Protein AF-A0A8T1E0B9-F1 (afdb_monomer)

Mean predicted aligned error: 16.52 Å

Structure (mmCIF, N/CA/C/O backbone):
data_AF-A0A8T1E0B9-F1
#
_entry.id   AF-A0A8T1E0B9-F1
#
loop_
_atom_site.group_PDB
_atom_site.id
_atom_site.type_symbol
_atom_site.label_atom_id
_atom_site.label_alt_id
_atom_site.label_comp_id
_atom_site.label_asym_id
_atom_site.label_entity_id
_atom_site.label_seq_id
_atom_site.pdbx_PDB_ins_code
_atom_site.Cartn_x
_atom_site.Cartn_y
_atom_site.Cartn_z
_atom_site.occupancy
_atom_site.B_iso_or_equiv
_atom_site.auth_seq_id
_atom_site.auth_comp_id
_atom_site.auth_asym_id
_atom_site.auth_atom_id
_atom_site.pdbx_PDB_model_num
ATOM 1 N N . MET A 1 1 ? 11.139 -10.033 -22.440 1.00 74.38 1 MET A N 1
ATOM 2 C CA . MET A 1 1 ? 10.339 -9.559 -21.303 1.00 74.38 1 MET A CA 1
ATOM 3 C C . MET A 1 1 ? 11.224 -8.595 -20.556 1.00 74.38 1 MET A C 1
ATOM 5 O O . MET A 1 1 ? 12.296 -9.002 -20.116 1.00 74.38 1 MET A O 1
ATOM 9 N N . GLU A 1 2 ? 10.850 -7.326 -20.570 1.00 92.75 2 GLU A N 1
ATOM 10 C CA . GLU A 1 2 ? 11.566 -6.244 -19.897 1.00 92.75 2 GLU A CA 1
ATOM 11 C C . GLU A 1 2 ? 11.224 -6.243 -18.396 1.00 92.75 2 GLU A C 1
ATOM 13 O O . GLU A 1 2 ? 10.275 -6.903 -17.969 1.00 92.75 2 GLU A O 1
ATOM 18 N N . ASP A 1 3 ? 12.012 -5.551 -17.568 1.00 95.31 3 ASP A N 1
ATOM 19 C CA . ASP A 1 3 ? 11.779 -5.512 -16.111 1.00 95.31 3 ASP A CA 1
ATOM 20 C C . ASP A 1 3 ? 10.403 -4.917 -15.765 1.00 95.31 3 ASP A C 1
ATOM 22 O O . ASP A 1 3 ? 9.710 -5.397 -14.863 1.00 95.31 3 ASP A O 1
ATOM 26 N N . GLU A 1 4 ? 9.976 -3.928 -16.552 1.00 94.31 4 GLU A N 1
ATOM 27 C CA . GLU A 1 4 ? 8.654 -3.314 -16.468 1.00 94.31 4 GLU A CA 1
ATOM 28 C C . GLU A 1 4 ? 7.537 -4.327 -16.770 1.00 94.31 4 GLU A C 1
ATOM 30 O O . GLU A 1 4 ? 6.567 -4.413 -16.014 1.00 94.31 4 GLU A O 1
ATOM 35 N N . ASP A 1 5 ? 7.694 -5.178 -17.793 1.00 95.75 5 ASP A N 1
ATOM 36 C CA . ASP A 1 5 ? 6.726 -6.243 -18.095 1.00 95.75 5 ASP A CA 1
ATOM 37 C C . ASP A 1 5 ? 6.567 -7.200 -16.906 1.00 95.75 5 ASP A C 1
ATOM 39 O O . ASP A 1 5 ? 5.457 -7.624 -16.574 1.00 95.75 5 ASP A O 1
ATOM 43 N N . VAL A 1 6 ? 7.679 -7.555 -16.248 1.00 96.50 6 VAL A N 1
ATOM 44 C CA . VAL A 1 6 ? 7.668 -8.429 -15.066 1.00 96.50 6 VAL A CA 1
ATOM 45 C C . VAL A 1 6 ? 6.910 -7.758 -13.922 1.00 96.50 6 VAL A C 1
ATOM 47 O O . VAL A 1 6 ? 6.064 -8.395 -13.290 1.00 96.50 6 VAL A O 1
ATOM 50 N N . ALA A 1 7 ? 7.162 -6.470 -13.679 1.00 96.62 7 ALA A N 1
ATOM 51 C CA . ALA A 1 7 ? 6.460 -5.688 -12.668 1.00 96.62 7 ALA A CA 1
ATOM 52 C C . ALA A 1 7 ? 4.948 -5.616 -12.944 1.00 96.62 7 ALA A C 1
ATOM 54 O O . ALA A 1 7 ? 4.140 -5.872 -12.049 1.00 96.62 7 ALA A O 1
ATOM 55 N N . ILE A 1 8 ? 4.555 -5.361 -14.193 1.00 95.19 8 ILE A N 1
ATOM 56 C CA . ILE A 1 8 ? 3.153 -5.338 -14.627 1.00 95.19 8 ILE A CA 1
ATOM 57 C C . ILE A 1 8 ? 2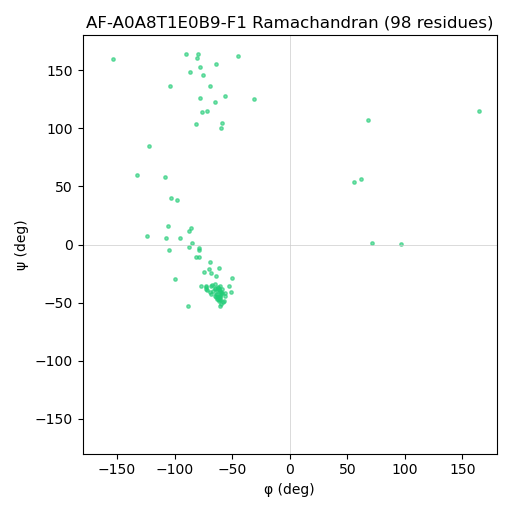.494 -6.708 -14.425 1.00 95.19 8 ILE A C 1
ATOM 59 O O . ILE A 1 8 ? 1.379 -6.788 -13.901 1.00 95.19 8 ILE A O 1
ATOM 63 N N . CYS A 1 9 ? 3.169 -7.797 -14.805 1.00 96.69 9 CYS A N 1
ATOM 64 C CA . CYS A 1 9 ? 2.667 -9.154 -14.595 1.00 96.69 9 CYS A CA 1
ATOM 65 C C . CYS A 1 9 ? 2.456 -9.465 -13.110 1.00 96.69 9 CYS A C 1
ATOM 67 O O . CYS A 1 9 ? 1.429 -10.048 -12.755 1.00 96.69 9 CYS A O 1
ATOM 69 N N . LEU A 1 10 ? 3.376 -9.037 -12.238 1.00 96.12 10 LEU A N 1
ATOM 70 C CA . LEU A 1 10 ? 3.211 -9.173 -10.793 1.00 96.12 10 LEU A CA 1
ATOM 71 C C . LEU A 1 10 ? 1.968 -8.420 -10.319 1.00 96.12 10 LEU A C 1
ATOM 73 O O . LEU A 1 10 ? 1.102 -9.041 -9.707 1.00 96.12 10 LEU A O 1
ATOM 77 N N . LEU A 1 11 ? 1.832 -7.132 -10.651 1.00 96.56 11 LEU A N 1
ATOM 78 C CA . LEU A 1 11 ? 0.706 -6.303 -10.207 1.00 96.56 11 LEU A CA 1
ATOM 79 C C . LEU A 1 11 ? -0.649 -6.851 -10.676 1.00 96.56 11 LEU A C 1
ATOM 81 O O . LEU A 1 11 ? -1.588 -6.915 -9.883 1.00 96.56 11 LEU A O 1
ATOM 85 N N . ARG A 1 12 ? -0.742 -7.334 -11.922 1.00 96.31 12 ARG A N 1
ATOM 86 C CA . ARG A 1 12 ? -1.974 -7.937 -12.463 1.00 96.31 12 ARG A CA 1
ATOM 87 C C . ARG A 1 12 ? -2.328 -9.295 -11.862 1.00 96.31 12 ARG A C 1
ATOM 89 O O . ARG A 1 12 ? -3.485 -9.698 -11.940 1.00 96.31 12 ARG A O 1
ATOM 96 N N . SER A 1 13 ? -1.363 -10.001 -11.276 1.00 96.88 13 SER A N 1
ATOM 97 C CA . SER A 1 13 ? -1.601 -11.294 -10.621 1.00 96.88 13 SER A CA 1
ATOM 98 C C . SER A 1 13 ? -2.161 -11.167 -9.197 1.00 96.88 13 SER A C 1
ATOM 100 O O . SER A 1 13 ? -2.574 -12.167 -8.605 1.00 96.88 13 SER A O 1
ATOM 102 N N . LEU A 1 14 ? -2.173 -9.955 -8.626 1.00 96.12 14 LEU A N 1
ATOM 103 C CA . LEU A 1 14 ? -2.528 -9.749 -7.226 1.00 96.12 14 LEU A CA 1
ATOM 104 C C . LEU A 1 14 ? -4.041 -9.863 -6.965 1.00 96.12 14 LEU A C 1
ATOM 106 O O . LEU A 1 14 ? -4.860 -9.434 -7.779 1.00 96.12 14 LEU A O 1
ATOM 110 N N . PRO A 1 15 ? -4.446 -10.374 -5.785 1.00 95.88 15 PRO A N 1
ATOM 111 C CA . PRO A 1 15 ? -5.844 -10.365 -5.364 1.00 95.88 15 PRO A CA 1
ATOM 112 C C . PRO A 1 15 ? -6.389 -8.941 -5.181 1.00 95.88 15 PRO A C 1
ATOM 114 O O . PRO A 1 15 ? -5.652 -8.044 -4.773 1.00 95.88 15 PRO A O 1
ATOM 117 N N . LYS A 1 16 ? -7.716 -8.768 -5.304 1.00 93.31 16 LYS A N 1
ATOM 118 C CA . LYS A 1 16 ? -8.412 -7.475 -5.099 1.00 93.31 16 LYS A CA 1
ATOM 119 C C . LYS A 1 16 ? -8.069 -6.761 -3.794 1.00 93.31 16 LYS A C 1
ATOM 121 O O . LYS A 1 16 ? -8.108 -5.542 -3.704 1.00 93.31 16 LYS A O 1
ATOM 126 N N . SER A 1 17 ? -7.715 -7.516 -2.757 1.00 93.31 17 SER A N 1
ATOM 127 C CA . SER A 1 17 ? -7.344 -6.932 -1.473 1.00 93.31 17 SER A CA 1
ATOM 128 C C . SER A 1 17 ? -6.106 -6.030 -1.566 1.00 93.31 17 SER A C 1
ATOM 130 O O . SER A 1 17 ? -5.944 -5.190 -0.687 1.00 93.31 17 SER A O 1
ATOM 132 N N . TYR A 1 18 ? -5.268 -6.164 -2.597 1.00 96.00 18 TYR A N 1
ATOM 133 C CA . TYR A 1 18 ? -4.092 -5.331 -2.868 1.00 96.00 18 TYR A CA 1
ATOM 134 C C . TYR A 1 18 ? -4.372 -4.173 -3.850 1.00 96.00 18 TYR A C 1
ATOM 136 O O . TYR A 1 18 ? -3.437 -3.453 -4.191 1.00 96.00 18 TYR A O 1
ATOM 144 N N . GLU A 1 19 ? -5.626 -3.940 -4.272 1.00 95.81 19 GLU A N 1
ATOM 145 C CA . GLU A 1 19 ? -5.990 -2.903 -5.262 1.00 95.81 19 GLU A CA 1
ATOM 146 C C . GLU A 1 19 ? -5.420 -1.519 -4.932 1.00 95.81 19 GLU A C 1
ATOM 148 O O . GLU A 1 19 ? -4.909 -0.842 -5.816 1.00 95.81 19 GLU A O 1
ATOM 153 N N . ASN A 1 20 ? -5.434 -1.103 -3.661 1.00 95.12 20 ASN A N 1
ATOM 154 C CA . ASN A 1 20 ? -4.887 0.200 -3.274 1.00 95.12 20 ASN A CA 1
ATOM 155 C C . ASN A 1 20 ? -3.377 0.319 -3.551 1.00 95.12 20 ASN A C 1
ATOM 157 O O . ASN A 1 20 ? -2.910 1.374 -3.968 1.00 95.12 20 ASN A O 1
ATOM 161 N N . VAL A 1 21 ? -2.618 -0.764 -3.358 1.00 95.31 21 VAL A N 1
ATOM 162 C CA . VAL A 1 21 ? -1.179 -0.789 -3.656 1.00 95.31 21 VAL A CA 1
ATOM 163 C C . VAL A 1 21 ? -0.943 -0.698 -5.158 1.00 95.31 21 VAL A C 1
ATOM 165 O O . VAL A 1 21 ? -0.077 0.061 -5.582 1.00 95.31 21 VAL A O 1
ATOM 168 N N . VAL A 1 22 ? -1.738 -1.424 -5.949 1.00 96.62 22 VAL A N 1
ATOM 169 C CA . VAL A 1 22 ? -1.678 -1.371 -7.417 1.00 96.62 22 VAL A CA 1
ATOM 170 C C . VAL A 1 22 ? -1.967 0.048 -7.909 1.00 96.62 22 VAL A C 1
ATOM 172 O O . VAL A 1 22 ? -1.127 0.619 -8.593 1.00 96.62 22 VAL A O 1
ATOM 175 N N . LEU A 1 23 ? -3.070 0.663 -7.464 1.00 95.62 23 LEU A N 1
ATOM 176 C CA . LEU A 1 23 ? -3.435 2.037 -7.832 1.00 95.62 23 LEU A CA 1
ATOM 177 C C . LEU A 1 23 ? -2.333 3.049 -7.486 1.00 95.62 23 LEU A C 1
ATOM 179 O O . LEU A 1 23 ? -2.006 3.908 -8.298 1.00 95.62 23 LEU A O 1
ATOM 183 N N . ASN A 1 24 ? -1.732 2.954 -6.297 1.00 94.69 24 ASN A N 1
ATOM 184 C CA . ASN A 1 24 ? -0.661 3.872 -5.895 1.00 94.69 24 ASN A CA 1
ATOM 185 C C . ASN A 1 24 ? 0.597 3.727 -6.764 1.00 94.69 24 ASN A C 1
ATOM 187 O O . ASN A 1 24 ? 1.251 4.726 -7.055 1.00 94.69 24 ASN A O 1
ATOM 191 N N . LEU A 1 25 ? 0.942 2.500 -7.161 1.00 94.38 25 LEU A N 1
ATOM 192 C CA . LEU A 1 25 ? 2.087 2.242 -8.032 1.00 94.38 25 LEU A CA 1
ATOM 193 C C . LEU A 1 25 ? 1.812 2.687 -9.474 1.00 94.38 25 LEU A C 1
ATOM 195 O O . LEU A 1 25 ? 2.701 3.257 -10.093 1.00 94.38 25 LEU A O 1
ATOM 199 N N . GLU A 1 26 ? 0.590 2.503 -9.979 1.00 91.19 26 GLU A N 1
ATOM 200 C CA . GLU A 1 26 ? 0.174 2.958 -11.315 1.00 91.19 26 GLU A CA 1
ATOM 201 C C . GLU A 1 26 ? 0.113 4.487 -11.435 1.00 91.19 26 GLU A C 1
ATOM 203 O O . GLU A 1 26 ? 0.425 5.040 -12.485 1.00 91.19 26 GLU A O 1
ATOM 208 N N . MET A 1 27 ? -0.278 5.187 -10.365 1.00 92.31 27 MET A N 1
ATOM 209 C CA . MET A 1 27 ? -0.302 6.656 -10.338 1.00 92.31 27 MET A CA 1
ATOM 210 C C . MET A 1 27 ? 1.082 7.286 -10.126 1.00 92.31 27 MET A C 1
ATOM 212 O O . MET A 1 27 ? 1.224 8.505 -10.238 1.00 92.31 27 MET A O 1
ATOM 216 N N . SER A 1 28 ? 2.096 6.490 -9.781 1.00 91.69 28 SER A N 1
ATOM 217 C CA . SER A 1 28 ? 3.462 6.980 -9.614 1.00 91.69 28 SER A CA 1
ATOM 218 C C . SER A 1 28 ? 4.053 7.378 -10.965 1.00 91.69 28 SER A C 1
ATOM 220 O O . SER A 1 28 ? 3.951 6.642 -11.939 1.00 91.69 28 SER A O 1
ATOM 222 N N . SER A 1 29 ? 4.737 8.522 -11.024 1.00 89.88 29 SER A N 1
ATOM 223 C CA . SER A 1 29 ? 5.485 8.940 -12.218 1.00 89.88 29 SER A CA 1
A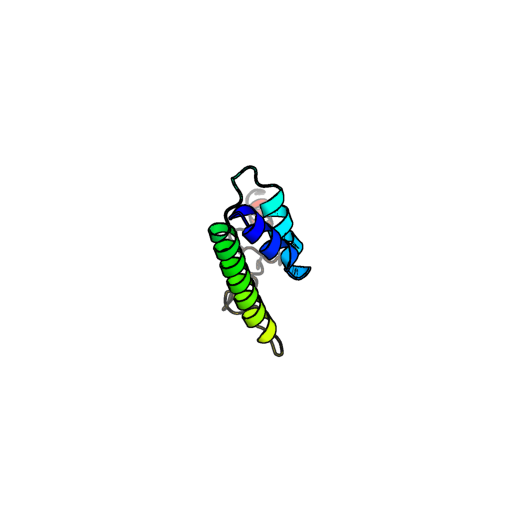TOM 224 C C . SER A 1 29 ? 6.899 8.348 -12.286 1.00 89.88 29 SER A C 1
ATOM 226 O O . SER A 1 29 ? 7.673 8.722 -13.166 1.00 89.88 29 SER A O 1
ATOM 228 N N . ALA A 1 30 ? 7.289 7.524 -11.309 1.00 92.81 30 ALA A N 1
ATOM 229 C CA . ALA A 1 30 ? 8.600 6.885 -11.274 1.00 92.81 30 ALA A CA 1
ATOM 230 C C . ALA A 1 30 ? 8.657 5.683 -12.227 1.00 92.81 30 ALA A C 1
ATOM 232 O O . ALA A 1 30 ? 7.647 5.028 -12.466 1.00 92.81 30 ALA A O 1
ATOM 233 N N . GLU A 1 31 ? 9.856 5.369 -12.725 1.00 93.31 31 GLU A N 1
ATOM 234 C CA . GLU A 1 31 ? 10.101 4.158 -13.514 1.00 93.31 31 GLU A CA 1
ATOM 235 C C . GLU A 1 31 ? 9.684 2.911 -12.719 1.00 93.31 31 GLU A C 1
ATOM 237 O O . GLU A 1 31 ? 10.104 2.717 -11.572 1.00 93.31 31 GLU A O 1
ATOM 242 N N . LEU A 1 32 ? 8.852 2.066 -13.327 1.00 94.81 32 LEU A N 1
ATOM 243 C CA . LEU A 1 32 ? 8.319 0.882 -12.672 1.00 94.81 32 LEU A CA 1
ATOM 244 C C . LEU A 1 32 ? 9.341 -0.257 -12.722 1.00 94.81 32 LEU A C 1
ATOM 246 O O . LEU A 1 32 ? 9.501 -0.927 -13.738 1.00 94.81 32 LEU A O 1
ATOM 250 N N . ARG A 1 33 ? 10.007 -0.500 -11.590 1.00 96.88 33 ARG A N 1
ATOM 251 C CA . ARG A 1 33 ? 10.993 -1.577 -11.440 1.00 96.88 33 ARG A CA 1
ATOM 252 C C . ARG A 1 33 ? 10.440 -2.751 -10.650 1.00 96.88 33 ARG A C 1
ATOM 254 O O . ARG A 1 33 ? 9.849 -2.575 -9.580 1.00 96.88 33 ARG A O 1
ATOM 261 N N . SER A 1 34 ? 10.710 -3.968 -11.116 1.00 96.94 34 SER A N 1
ATOM 262 C CA . SER A 1 34 ? 10.228 -5.203 -10.483 1.00 96.94 34 SER A CA 1
ATOM 263 C C . SER A 1 34 ? 10.701 -5.329 -9.031 1.00 96.94 34 SER A C 1
ATOM 265 O O . SER A 1 34 ? 9.933 -5.714 -8.147 1.00 96.94 34 SER A O 1
ATOM 267 N N . GLN A 1 35 ? 11.943 -4.922 -8.751 1.00 96.94 35 GLN A N 1
ATOM 268 C CA . GLN A 1 35 ? 12.517 -4.949 -7.405 1.00 96.94 35 GLN A CA 1
ATOM 269 C C . GLN A 1 35 ? 11.747 -4.070 -6.416 1.00 96.94 35 GLN A C 1
ATOM 271 O O . GLN A 1 35 ? 11.576 -4.454 -5.258 1.00 96.94 35 GLN A O 1
ATOM 276 N N . ASP A 1 36 ? 11.278 -2.903 -6.850 1.00 96.25 36 ASP A N 1
ATOM 277 C CA . ASP A 1 36 ? 10.568 -1.974 -5.974 1.00 96.25 36 ASP A CA 1
ATOM 278 C C . ASP A 1 36 ? 9.129 -2.432 -5.737 1.00 96.25 36 ASP A C 1
ATOM 280 O O . ASP A 1 36 ? 8.655 -2.385 -4.600 1.00 96.25 36 ASP A O 1
ATOM 284 N N . VAL A 1 37 ? 8.487 -3.025 -6.750 1.00 96.62 37 VAL A N 1
ATOM 285 C CA . VAL A 1 37 ? 7.204 -3.723 -6.582 1.00 96.62 37 VAL A CA 1
ATOM 286 C C . VAL A 1 37 ? 7.326 -4.843 -5.546 1.00 96.62 37 VAL 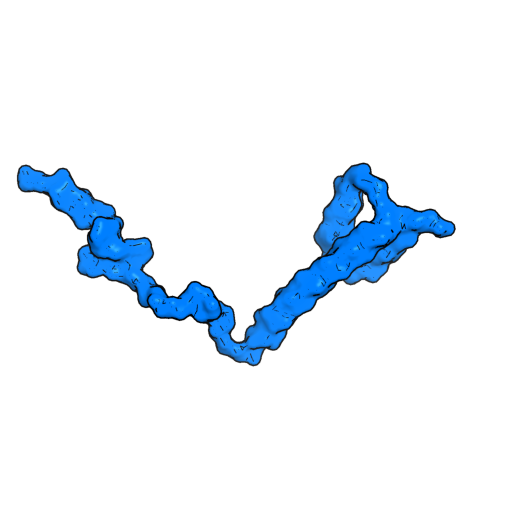A C 1
ATOM 288 O O . VAL A 1 37 ? 6.539 -4.893 -4.602 1.00 96.62 37 VAL A O 1
ATOM 291 N N . VAL A 1 38 ? 8.342 -5.707 -5.645 1.00 97.75 38 VAL A N 1
ATOM 292 C CA . VAL A 1 38 ? 8.554 -6.808 -4.685 1.00 97.75 38 VAL A CA 1
ATOM 293 C C . VAL A 1 38 ? 8.741 -6.290 -3.256 1.00 97.75 38 VAL A C 1
ATOM 295 O O . VAL A 1 38 ? 8.150 -6.841 -2.321 1.00 97.75 38 VAL A O 1
ATOM 298 N N . LYS A 1 39 ? 9.518 -5.216 -3.063 1.00 97.25 39 LYS A N 1
ATOM 299 C CA . LYS A 1 39 ? 9.696 -4.590 -1.741 1.00 97.25 39 LYS A CA 1
ATOM 300 C C . LYS A 1 39 ? 8.372 -4.072 -1.184 1.00 97.25 39 LYS A C 1
ATOM 302 O O . LYS A 1 39 ? 8.040 -4.366 -0.036 1.00 97.25 39 LYS A O 1
ATOM 307 N N . VAL A 1 40 ? 7.605 -3.334 -1.989 1.00 96.50 40 VAL A N 1
ATOM 308 C CA . VAL A 1 40 ? 6.304 -2.785 -1.579 1.00 96.50 40 VAL A CA 1
ATOM 309 C C . VAL A 1 40 ? 5.336 -3.908 -1.207 1.00 96.50 40 VAL A C 1
ATOM 311 O O . VAL A 1 40 ? 4.708 -3.846 -0.151 1.00 96.50 40 VAL A O 1
ATOM 314 N N . LEU A 1 41 ? 5.268 -4.973 -2.009 1.00 96.06 41 LEU A N 1
ATOM 315 C CA . LEU A 1 41 ? 4.406 -6.123 -1.733 1.00 96.06 41 LEU A CA 1
ATOM 316 C C . LEU A 1 41 ? 4.820 -6.880 -0.471 1.00 96.06 41 LEU A C 1
ATOM 318 O O . LEU A 1 41 ? 3.954 -7.294 0.300 1.00 96.06 41 LEU A O 1
ATOM 322 N N . THR A 1 42 ? 6.123 -7.021 -0.226 1.00 95.88 42 THR A N 1
ATOM 323 C CA . THR A 1 42 ? 6.649 -7.641 0.999 1.00 95.88 42 THR A CA 1
ATOM 324 C C . THR A 1 42 ? 6.260 -6.823 2.230 1.00 95.88 42 THR A C 1
ATOM 326 O O . THR A 1 42 ? 5.728 -7.374 3.194 1.00 95.88 42 THR A O 1
ATOM 329 N N . ASN A 1 43 ? 6.444 -5.502 2.177 1.00 94.06 43 ASN A N 1
ATOM 330 C CA . ASN A 1 43 ? 6.076 -4.597 3.266 1.00 94.06 43 ASN A CA 1
ATOM 331 C C . ASN A 1 43 ? 4.570 -4.623 3.541 1.00 94.06 43 ASN A C 1
ATOM 333 O O . ASN A 1 43 ? 4.148 -4.734 4.692 1.00 94.06 43 ASN A O 1
ATOM 337 N N . GLU A 1 44 ? 3.757 -4.576 2.487 1.00 94.38 44 GLU A N 1
ATOM 338 C CA . GLU A 1 44 ? 2.305 -4.650 2.610 1.00 94.38 44 GLU A CA 1
ATOM 339 C C . GLU A 1 44 ? 1.861 -5.997 3.193 1.00 94.38 44 GLU A C 1
ATOM 341 O O . GLU A 1 44 ? 0.955 -6.063 4.025 1.00 94.38 44 GLU A O 1
ATOM 346 N N . HIS A 1 45 ? 2.514 -7.090 2.801 1.00 92.12 45 HIS A N 1
ATOM 347 C CA . HIS A 1 45 ? 2.227 -8.404 3.351 1.00 92.12 45 HIS A CA 1
ATOM 348 C C . HIS A 1 45 ? 2.562 -8.492 4.845 1.00 92.12 45 HIS A C 1
ATOM 350 O O . HIS A 1 45 ? 1.736 -8.982 5.614 1.00 92.12 45 HIS A O 1
ATOM 356 N N . ILE A 1 46 ? 3.720 -7.975 5.272 1.00 91.56 46 ILE A N 1
ATOM 357 C CA . ILE A 1 46 ? 4.113 -7.909 6.690 1.00 91.56 46 ILE A CA 1
ATOM 358 C C . ILE A 1 46 ? 3.105 -7.076 7.484 1.00 91.56 46 ILE A C 1
ATOM 360 O O . ILE A 1 46 ? 2.629 -7.524 8.527 1.00 91.56 46 ILE A O 1
ATOM 364 N N . LYS A 1 47 ? 2.719 -5.902 6.970 1.00 89.62 47 LYS A N 1
ATOM 365 C CA . LYS A 1 47 ? 1.712 -5.037 7.598 1.00 89.62 47 LYS A CA 1
ATOM 366 C C . LYS A 1 47 ? 0.385 -5.776 7.783 1.00 89.62 47 LYS A C 1
ATOM 368 O O . LYS A 1 47 ? -0.151 -5.822 8.888 1.00 89.62 47 LYS A O 1
ATOM 373 N N . ARG A 1 48 ? -0.095 -6.447 6.733 1.00 86.06 48 ARG A N 1
ATOM 374 C CA . ARG A 1 48 ? -1.323 -7.254 6.781 1.00 86.06 48 ARG A CA 1
ATOM 375 C C . ARG A 1 48 ? -1.212 -8.452 7.705 1.00 86.06 48 ARG A C 1
ATOM 377 O O . ARG A 1 48 ? -2.214 -8.843 8.288 1.00 86.06 48 ARG A O 1
ATOM 384 N N . GLN A 1 49 ? -0.042 -9.075 7.823 1.00 79.06 49 GLN A N 1
ATOM 385 C CA . GLN A 1 49 ? 0.166 -10.151 8.786 1.00 79.06 49 GLN A CA 1
ATOM 386 C C . GLN A 1 49 ? 0.154 -9.630 10.221 1.00 79.06 49 GLN A C 1
ATOM 388 O O . GLN A 1 49 ? -0.476 -10.263 11.057 1.00 79.06 49 GLN A O 1
ATOM 393 N N . GLY A 1 50 ? 0.769 -8.477 10.498 1.00 71.38 50 GLY A N 1
ATOM 394 C CA . GLY A 1 50 ? 0.704 -7.819 11.807 1.00 71.38 50 GLY A CA 1
ATOM 395 C C . GLY A 1 50 ? -0.721 -7.411 12.193 1.00 71.38 50 GLY A C 1
ATOM 396 O O . GLY A 1 50 ? -1.136 -7.583 13.335 1.00 71.38 50 GLY A O 1
ATOM 397 N N . GLU A 1 51 ? -1.518 -6.954 11.226 1.00 62.53 51 GLU A N 1
ATOM 398 C CA . GLU A 1 51 ? -2.945 -6.677 11.425 1.00 62.53 51 GLU A CA 1
ATOM 399 C C . GLU A 1 51 ? -3.762 -7.969 11.579 1.00 62.53 51 GLU A C 1
ATOM 401 O O . GLU A 1 51 ? -4.657 -8.037 12.421 1.00 62.53 51 GLU A O 1
ATOM 406 N N . LYS A 1 52 ? -3.448 -9.026 10.816 1.00 59.19 52 LYS A N 1
ATOM 407 C CA . LYS A 1 52 ? -4.098 -10.344 10.920 1.00 59.19 52 LYS A CA 1
ATOM 408 C C . LYS A 1 52 ? -3.766 -11.062 12.221 1.00 59.19 52 LYS A C 1
ATOM 410 O O . LYS A 1 52 ? -4.644 -11.726 12.748 1.00 59.19 52 LYS A O 1
ATOM 415 N N . THR A 1 53 ? -2.562 -10.940 12.773 1.00 52.38 53 THR A N 1
ATO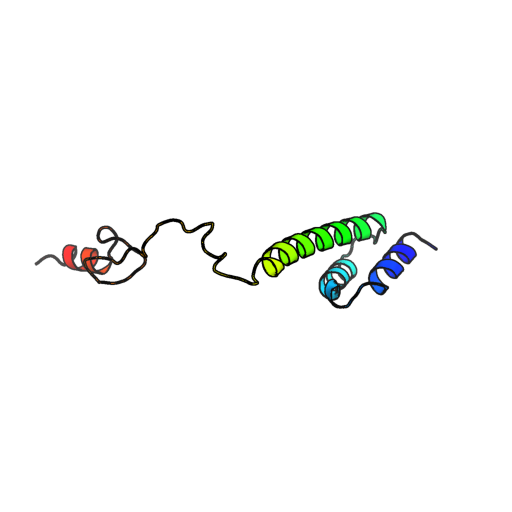M 416 C CA . THR A 1 53 ? -2.237 -11.493 14.096 1.00 52.38 53 THR A CA 1
ATOM 417 C C . THR A 1 53 ? -2.890 -10.677 15.205 1.00 52.38 53 THR A C 1
ATOM 419 O O . THR A 1 53 ? -3.405 -11.280 16.144 1.00 52.38 53 THR A O 1
ATOM 422 N N . ALA A 1 54 ? -2.989 -9.351 15.054 1.00 50.50 54 ALA A N 1
ATOM 423 C CA . ALA A 1 54 ? -3.751 -8.483 15.953 1.00 50.50 54 ALA A CA 1
ATOM 424 C C . ALA A 1 54 ? -5.277 -8.685 15.873 1.00 50.50 54 ALA A C 1
ATOM 426 O O . ALA A 1 54 ? -5.971 -8.400 16.839 1.00 50.50 54 ALA A O 1
ATOM 427 N N . THR A 1 55 ? -5.822 -9.187 14.759 1.00 48.53 55 THR A N 1
ATOM 428 C CA . THR A 1 55 ? -7.269 -9.456 14.601 1.00 48.53 55 THR A CA 1
ATOM 429 C C . THR A 1 55 ? -7.643 -10.929 14.807 1.00 48.53 55 THR A C 1
ATOM 431 O O . THR A 1 55 ? -8.724 -11.210 15.317 1.00 48.53 55 THR A O 1
ATOM 434 N N . ALA A 1 56 ? -6.760 -11.888 14.508 1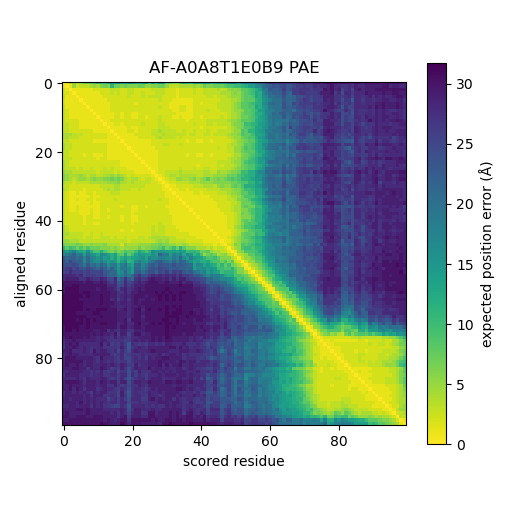.00 48.56 56 ALA A N 1
ATOM 435 C CA . ALA A 1 56 ? -6.979 -13.317 14.768 1.00 48.56 56 ALA A CA 1
ATOM 436 C C . AL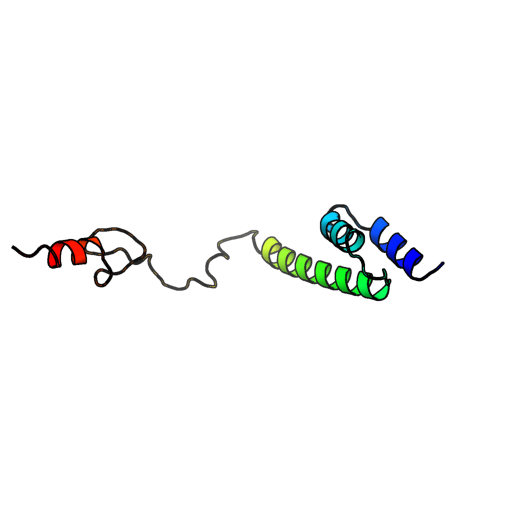A A 1 56 ? -6.839 -13.691 16.254 1.00 48.56 56 ALA A C 1
ATOM 438 O O . ALA A 1 56 ? -7.453 -14.662 16.690 1.00 48.56 56 ALA A O 1
ATOM 439 N N . THR A 1 57 ? -6.105 -12.905 17.052 1.00 46.56 57 THR A N 1
ATOM 440 C CA . THR A 1 57 ? -6.125 -13.009 18.525 1.00 46.56 57 THR A CA 1
ATOM 441 C C . THR A 1 57 ? -7.351 -12.341 19.160 1.00 46.56 57 THR A C 1
ATOM 443 O O . THR A 1 57 ? -7.573 -12.491 20.355 1.00 46.56 57 THR A O 1
ATOM 446 N N . VAL A 1 58 ? -8.222 -11.689 18.378 1.00 50.62 58 VAL A N 1
ATOM 447 C CA . VAL A 1 58 ? -9.471 -11.055 18.854 1.00 50.62 58 VAL A CA 1
ATOM 448 C C . VAL A 1 58 ? -10.678 -11.978 18.614 1.00 50.62 58 VAL A C 1
ATOM 450 O O . VAL A 1 58 ? -11.790 -11.557 18.313 1.00 50.62 58 VAL A O 1
ATOM 453 N N . LYS A 1 59 ? -10.478 -13.287 18.802 1.00 50.25 59 LYS A N 1
ATOM 454 C CA . LYS A 1 59 ? -11.545 -14.226 19.180 1.00 50.25 59 LYS A CA 1
ATOM 455 C C . LYS A 1 59 ? -11.352 -14.664 20.628 1.00 50.25 59 LYS A C 1
ATOM 457 O O . LYS A 1 59 ? -11.192 -15.844 20.878 1.00 50.25 59 LYS A O 1
ATOM 462 N N . THR A 1 60 ? -11.335 -13.684 21.527 1.00 47.94 60 THR A N 1
ATOM 463 C CA . THR A 1 60 ? -11.828 -13.700 22.916 1.00 47.94 60 THR A CA 1
ATOM 464 C C . THR A 1 60 ? -11.220 -12.491 23.618 1.00 47.94 60 THR A C 1
ATOM 466 O O . THR A 1 60 ? -10.013 -12.417 23.795 1.00 47.94 60 THR A O 1
ATOM 469 N N . GLU A 1 61 ? -12.094 -11.561 24.001 1.00 49.28 61 GLU A N 1
ATOM 470 C CA . GLU A 1 61 ? -11.932 -10.677 25.160 1.00 49.28 61 GLU A CA 1
ATOM 471 C C . GLU A 1 61 ? -10.817 -9.605 25.105 1.00 49.28 61 GLU A C 1
ATOM 473 O O . GLU A 1 61 ? -9.640 -9.840 25.336 1.00 49.28 61 GLU A O 1
ATOM 478 N N . ASN A 1 62 ? -11.253 -8.349 24.937 1.00 50.50 62 ASN A N 1
ATOM 479 C CA . ASN A 1 62 ? -10.645 -7.171 25.574 1.00 50.50 62 ASN A CA 1
ATOM 480 C C . ASN A 1 62 ? -9.136 -6.906 25.350 1.00 50.50 62 ASN A C 1
ATOM 482 O O . ASN A 1 62 ? -8.407 -6.608 26.292 1.00 50.50 62 ASN A O 1
ATOM 486 N N . ALA A 1 63 ? -8.673 -6.838 24.101 1.00 46.12 63 ALA A N 1
ATOM 487 C CA . ALA A 1 63 ? -7.321 -6.346 23.785 1.00 46.12 63 ALA A CA 1
ATOM 488 C C . ALA A 1 63 ? -7.214 -4.810 23.592 1.00 46.12 63 ALA A C 1
ATOM 490 O O . ALA A 1 63 ? -6.177 -4.307 23.174 1.00 46.12 63 ALA A O 1
ATOM 491 N N . ALA A 1 64 ? -8.245 -4.030 23.946 1.00 49.78 64 ALA A N 1
ATOM 492 C CA . ALA A 1 64 ? -8.180 -2.558 23.990 1.00 49.78 64 ALA A CA 1
ATOM 493 C C . ALA A 1 64 ? -7.626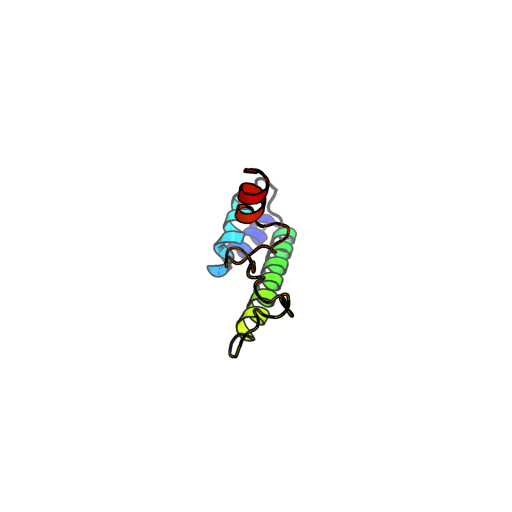 -2.003 25.327 1.00 49.78 64 ALA A C 1
ATOM 495 O O . ALA A 1 64 ? -7.768 -0.815 25.614 1.00 49.78 64 ALA A O 1
ATOM 496 N N . LYS A 1 65 ? -7.012 -2.850 26.169 1.00 49.81 65 LYS A N 1
ATOM 497 C CA . LYS A 1 65 ? -6.508 -2.481 27.508 1.00 49.81 65 LYS A CA 1
ATOM 498 C C . LYS A 1 65 ? -4.979 -2.392 27.638 1.00 49.81 65 LYS A C 1
ATOM 500 O O . LYS A 1 65 ? -4.500 -2.138 28.732 1.00 49.81 65 LYS A O 1
ATOM 505 N N . ALA A 1 66 ? -4.198 -2.529 26.565 1.00 50.38 66 ALA A N 1
ATOM 506 C CA . ALA A 1 66 ? -2.729 -2.552 26.684 1.00 50.38 66 ALA A CA 1
ATOM 507 C C . ALA A 1 66 ? -2.026 -1.171 26.647 1.00 50.38 66 ALA A C 1
ATOM 509 O O . ALA A 1 66 ? -0.818 -1.109 26.837 1.00 50.38 66 ALA A O 1
ATOM 510 N N . PHE A 1 67 ? -2.760 -0.061 26.470 1.00 52.59 67 PHE A N 1
ATOM 511 C CA . PHE A 1 67 ? -2.239 1.311 26.670 1.00 52.59 67 PHE A CA 1
ATOM 512 C C . PHE A 1 67 ? -3.051 2.145 27.682 1.00 52.59 67 PHE A C 1
ATOM 514 O O . PHE A 1 67 ? -2.793 3.332 27.854 1.00 52.59 67 PHE A O 1
ATOM 521 N N . ASN A 1 68 ? -4.019 1.537 28.375 1.00 53.06 68 ASN A N 1
ATOM 522 C CA . ASN A 1 68 ? -4.836 2.188 29.406 1.00 53.06 68 ASN A CA 1
ATOM 523 C C . ASN A 1 68 ? -4.920 1.301 30.657 1.00 53.06 68 ASN A C 1
ATOM 525 O O . ASN A 1 68 ? -6.000 0.885 31.071 1.00 53.06 68 ASN A O 1
ATOM 529 N N . THR A 1 69 ? -3.775 0.995 31.261 1.00 45.97 69 THR A N 1
ATOM 530 C CA . THR A 1 69 ? -3.747 0.601 32.674 1.00 45.97 69 THR A CA 1
ATOM 531 C C . THR A 1 69 ? -4.023 1.861 33.502 1.00 45.97 69 THR A C 1
ATOM 533 O O . THR A 1 69 ? -3.261 2.824 33.459 1.00 45.97 69 THR A O 1
ATOM 536 N N . ASP A 1 70 ? -5.160 1.853 34.199 1.00 51.34 70 ASP A N 1
ATOM 537 C CA . ASP A 1 70 ? -5.474 2.692 35.363 1.00 51.34 70 ASP A CA 1
ATOM 538 C C . ASP A 1 70 ? -5.512 4.213 35.183 1.00 51.34 70 ASP A C 1
ATOM 540 O O . ASP A 1 70 ? -4.927 4.989 35.943 1.00 51.34 70 ASP A O 1
ATOM 544 N N . ARG A 1 71 ? -6.340 4.681 34.250 1.00 56.34 71 ARG A N 1
ATOM 545 C CA . ARG A 1 71 ? -6.934 6.010 34.408 1.00 56.34 71 ARG A CA 1
ATOM 546 C C . ARG A 1 71 ? -8.444 5.884 34.375 1.00 56.34 71 ARG A C 1
ATOM 548 O O . ARG A 1 71 ? -9.057 6.064 33.328 1.00 56.34 71 ARG A O 1
ATOM 555 N N . GLU A 1 72 ? -9.022 5.583 35.543 1.00 63.06 72 GLU A N 1
ATOM 556 C CA . GLU A 1 72 ? -10.398 5.974 35.880 1.00 63.06 72 GLU A CA 1
ATOM 557 C C . GLU A 1 72 ? -10.693 7.301 35.165 1.00 63.06 72 GLU A C 1
ATOM 559 O O . GLU A 1 72 ? -9.868 8.228 35.276 1.00 63.06 72 GLU A O 1
ATOM 564 N N . PRO A 1 73 ? -11.771 7.396 34.363 1.00 62.59 73 PRO A N 1
ATOM 565 C CA . PRO A 1 73 ? -12.069 8.622 33.649 1.00 62.59 73 PRO A CA 1
ATOM 566 C C . PRO A 1 73 ? -12.222 9.699 34.715 1.00 62.59 73 PRO A C 1
ATOM 568 O O . PRO A 1 73 ? -13.191 9.689 35.463 1.00 62.59 73 PRO A O 1
ATOM 571 N N . ARG A 1 74 ? -11.211 10.573 34.854 1.00 71.00 74 ARG A N 1
ATOM 572 C CA . ARG A 1 74 ? -11.161 11.559 35.938 1.00 71.00 74 ARG A CA 1
ATOM 573 C C . ARG A 1 74 ? -12.401 12.431 35.813 1.00 71.00 74 ARG A C 1
ATOM 575 O O . ARG A 1 74 ? -12.466 13.303 34.945 1.00 71.00 74 ARG A O 1
ATOM 582 N N . GLN A 1 75 ? -13.390 12.116 36.641 1.00 86.00 75 GLN A N 1
ATOM 583 C CA . GLN A 1 75 ? -14.593 12.890 36.817 1.00 86.00 75 GLN A CA 1
ATOM 584 C C . GLN A 1 75 ? -14.226 14.072 37.693 1.00 86.00 75 GLN A C 1
ATOM 586 O O . GLN A 1 75 ? -13.662 13.925 38.778 1.00 86.00 75 GLN A O 1
ATOM 591 N N . CYS A 1 76 ? -14.524 15.264 37.208 1.00 90.00 76 CYS A N 1
ATOM 592 C CA . CYS A 1 76 ? -14.368 16.461 37.997 1.00 90.00 76 CYS A CA 1
ATOM 593 C C . CYS A 1 76 ? -15.336 16.410 39.186 1.00 90.00 76 CYS A C 1
ATOM 595 O O . CYS A 1 76 ? -16.547 16.324 38.996 1.00 90.00 76 CYS A O 1
ATOM 597 N N . THR A 1 77 ? -14.816 16.510 40.409 1.00 92.44 77 THR A N 1
ATOM 598 C CA . THR A 1 77 ? -15.626 16.518 41.639 1.00 92.44 77 THR A CA 1
ATOM 599 C C . THR A 1 77 ? -16.466 17.787 41.804 1.00 92.44 77 THR A C 1
ATOM 601 O O . THR A 1 77 ? -17.396 17.790 42.600 1.00 92.44 77 THR A O 1
ATOM 604 N N . TYR A 1 78 ? -16.170 18.850 41.047 1.00 92.12 78 TYR A N 1
ATOM 605 C CA . TYR A 1 78 ? -16.923 20.107 41.075 1.00 92.12 78 TYR A CA 1
ATOM 606 C C . TYR A 1 78 ? -18.101 20.116 40.093 1.00 92.12 78 TYR A C 1
ATOM 608 O O . TYR A 1 78 ? -19.229 20.387 40.482 1.00 92.12 78 TYR A O 1
ATOM 616 N N . CYS A 1 79 ? -17.859 19.807 38.811 1.00 92.56 79 CYS A N 1
ATOM 617 C CA . CYS A 1 79 ? -18.897 19.883 37.771 1.00 92.56 79 CYS A CA 1
ATOM 618 C C . CYS A 1 79 ? -19.447 18.522 37.315 1.00 92.56 79 CYS A C 1
ATOM 620 O O . CYS A 1 79 ? -20.326 18.484 36.457 1.00 92.56 79 CYS A O 1
ATOM 622 N N . GLY A 1 80 ? -18.900 17.410 37.811 1.00 88.88 80 GLY A N 1
ATOM 623 C CA . GLY A 1 80 ? -19.332 16.051 37.471 1.00 88.88 80 GLY A CA 1
ATOM 624 C C . GLY A 1 80 ? -18.974 15.575 36.058 1.00 88.88 80 GLY A C 1
ATOM 625 O O . GLY A 1 80 ? -19.324 14.458 35.695 1.00 88.88 80 GLY A O 1
ATOM 626 N N . LYS A 1 81 ? -18.284 16.384 35.242 1.00 88.06 81 LYS A N 1
ATOM 627 C CA . LYS A 1 81 ? -17.904 16.015 33.866 1.00 88.06 81 LYS A CA 1
ATOM 628 C C . LYS A 1 81 ? -16.581 15.252 33.829 1.00 88.06 81 LYS A C 1
ATOM 630 O O . LYS A 1 81 ? -15.679 15.522 34.618 1.00 88.06 81 LYS A O 1
ATOM 635 N N . LEU A 1 82 ? -16.451 14.344 32.867 1.00 87.75 82 LEU A N 1
ATOM 636 C CA . LEU A 1 82 ? -15.224 13.587 32.613 1.00 87.75 82 LEU A CA 1
ATOM 637 C C . LEU A 1 82 ? -14.212 14.413 31.797 1.00 87.75 82 LEU A C 1
ATOM 639 O O . LEU A 1 82 ? -14.572 15.382 31.127 1.00 87.75 82 LEU A O 1
ATOM 643 N N . GLY A 1 83 ? -12.939 14.015 31.839 1.00 86.12 83 GLY A N 1
ATOM 644 C CA . GLY A 1 83 ? -11.885 14.556 30.967 1.00 86.12 83 GLY A CA 1
ATOM 645 C C . GLY A 1 83 ? -11.035 15.681 31.569 1.00 86.12 83 GLY A C 1
ATOM 646 O O . GLY A 1 83 ? -10.119 16.161 30.906 1.00 86.12 83 GLY A O 1
ATOM 647 N N . HIS A 1 84 ? -11.281 16.087 32.820 1.00 90.19 84 HIS A N 1
ATOM 648 C CA . HIS A 1 84 ? -10.453 17.060 33.547 1.00 90.19 84 HIS A CA 1
ATOM 649 C C . HIS A 1 84 ? -10.534 16.865 35.072 1.00 90.19 84 HIS A C 1
ATOM 651 O O . HIS A 1 84 ? -11.474 16.262 35.580 1.00 90.19 84 HIS A O 1
ATOM 657 N N . THR A 1 85 ? -9.551 17.384 35.816 1.00 90.56 85 THR A N 1
ATOM 658 C CA . THR A 1 85 ? -9.590 17.457 37.291 1.00 90.56 85 THR A CA 1
ATOM 659 C C . THR A 1 85 ? -10.207 18.769 37.762 1.00 90.56 85 THR A C 1
ATOM 661 O O . THR A 1 85 ? -10.278 19.732 37.000 1.00 90.56 85 THR A O 1
ATOM 664 N N . VAL A 1 86 ? -10.607 18.830 39.035 1.00 90.06 86 VAL A N 1
ATOM 665 C CA . VAL A 1 86 ? -11.178 20.038 39.655 1.00 90.06 86 VAL A CA 1
ATOM 666 C C . VAL A 1 86 ? -10.302 21.287 39.480 1.00 90.06 86 VAL A C 1
ATOM 668 O O . VAL A 1 86 ? -10.839 22.360 39.218 1.00 90.06 86 VAL A O 1
ATOM 671 N N . ASP A 1 87 ? -8.973 21.149 39.507 1.00 87.81 87 ASP A N 1
ATOM 672 C CA . ASP A 1 87 ? -8.024 22.264 39.321 1.00 87.81 87 ASP A CA 1
ATOM 673 C C . ASP A 1 87 ? -8.109 22.902 37.927 1.00 87.81 87 ASP A C 1
ATOM 675 O O . ASP A 1 87 ? -7.810 24.079 37.740 1.00 87.81 87 ASP A O 1
ATOM 679 N N . LYS A 1 88 ? -8.537 22.119 36.931 1.00 90.31 88 LYS A N 1
ATOM 680 C CA . LYS A 1 88 ? -8.705 22.546 35.536 1.00 90.31 88 LYS A CA 1
ATOM 681 C C . LYS A 1 88 ? -10.178 22.730 35.162 1.00 90.31 88 LYS A C 1
ATOM 683 O O . LYS A 1 88 ? -10.517 22.733 33.980 1.00 90.31 88 LYS A O 1
ATOM 688 N N . CYS A 1 89 ? -11.073 22.821 36.145 1.00 92.75 89 CYS A N 1
ATOM 689 C CA . CYS A 1 89 ? -12.497 22.952 35.882 1.00 92.75 89 CYS A CA 1
ATOM 690 C C . CYS A 1 89 ? -12.848 24.371 35.438 1.00 92.75 89 CYS A C 1
ATOM 692 O O . CYS A 1 89 ? -12.792 25.311 36.226 1.00 92.75 89 CYS A O 1
ATOM 694 N N . TRP A 1 90 ? -13.292 24.500 34.187 1.00 93.56 90 TRP A N 1
ATOM 695 C CA . TRP A 1 90 ? -13.752 25.770 33.627 1.00 93.56 90 TRP A CA 1
ATOM 696 C C . TRP A 1 90 ? -14.882 26.407 34.445 1.00 93.56 90 TRP A C 1
ATOM 698 O O . TRP A 1 90 ? -14.875 27.611 34.674 1.00 93.56 90 TRP A O 1
ATOM 708 N N . THR A 1 91 ? -15.844 25.604 34.916 1.00 91.88 91 THR A N 1
ATOM 709 C CA . THR A 1 91 ? -16.959 26.099 35.739 1.00 91.88 91 THR A CA 1
ATOM 710 C C . THR A 1 91 ? -16.450 26.691 37.050 1.00 91.88 91 THR A C 1
ATOM 712 O O . THR A 1 91 ? -16.801 27.817 37.374 1.00 91.88 91 THR A O 1
ATOM 715 N N . LYS A 1 92 ? -15.551 25.978 37.744 1.00 92.50 92 LYS A N 1
ATOM 716 C CA . LYS A 1 92 ? -14.953 26.445 38.999 1.00 92.50 92 LYS A CA 1
ATOM 717 C C . LYS A 1 92 ? -14.178 27.749 38.800 1.00 92.50 92 LYS A C 1
ATOM 719 O O . LYS A 1 92 ? -14.401 28.703 39.531 1.00 92.50 92 LYS A O 1
ATOM 724 N N . GLN A 1 93 ? -13.325 27.808 37.776 1.00 91.31 93 GLN A N 1
ATOM 725 C CA . GLN A 1 93 ? -12.555 29.014 37.459 1.00 91.31 93 GLN A CA 1
ATOM 726 C C . GLN A 1 93 ? -13.464 30.199 37.124 1.00 91.31 93 GLN A C 1
ATOM 728 O O . GLN A 1 93 ? -13.189 31.319 37.537 1.00 91.31 93 GLN A O 1
ATOM 733 N N . LYS A 1 94 ? -14.566 29.967 36.400 1.00 90.25 94 LYS A N 1
ATOM 734 C CA . LYS A 1 94 ? -15.546 31.013 36.102 1.00 90.25 94 LYS A CA 1
ATOM 735 C C . LYS A 1 94 ? -16.215 31.534 37.375 1.00 90.25 94 LYS A C 1
ATOM 737 O O . LYS A 1 94 ? -16.382 32.740 37.482 1.00 90.25 94 LYS A O 1
ATOM 742 N N . ASP A 1 95 ? -16.590 30.655 38.300 1.00 87.94 95 ASP A N 1
ATOM 743 C CA . ASP A 1 95 ? -17.276 31.038 39.537 1.00 87.94 95 ASP A CA 1
ATOM 744 C C . ASP A 1 95 ? -16.325 31.746 40.521 1.00 87.94 95 ASP A C 1
ATOM 746 O O . ASP A 1 95 ? -16.714 32.735 41.134 1.00 87.94 95 ASP A O 1
ATOM 750 N N . GLU A 1 96 ? -15.055 31.331 40.597 1.00 86.12 96 GLU A N 1
ATOM 751 C CA . GLU A 1 96 ? -14.006 32.024 41.367 1.00 86.12 96 GLU A CA 1
ATOM 752 C C . GLU A 1 96 ? -13.672 33.406 40.788 1.00 86.12 96 GLU A C 1
ATOM 754 O O . GLU A 1 96 ? -13.496 34.372 41.528 1.00 86.12 96 GLU A O 1
ATOM 759 N N . ASN A 1 97 ? -13.617 33.524 39.458 1.00 81.62 97 ASN A N 1
ATOM 760 C CA . ASN A 1 97 ? -13.322 34.788 3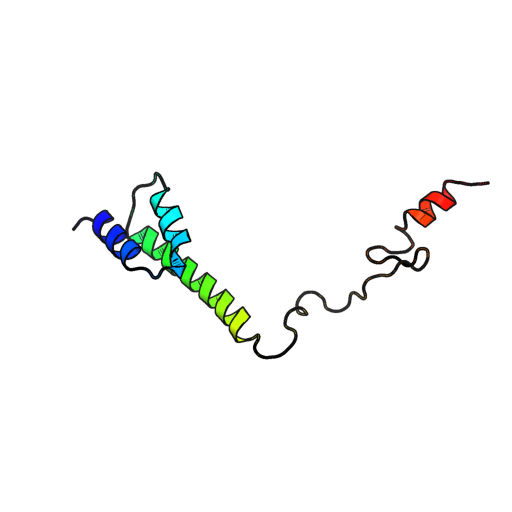8.782 1.00 81.62 97 ASN A CA 1
ATOM 761 C C . ASN A 1 97 ? -14.539 35.731 38.723 1.00 81.62 97 ASN A C 1
ATOM 763 O O . ASN A 1 97 ? -14.436 36.864 38.258 1.00 81.62 97 ASN A O 1
ATOM 767 N N . ARG A 1 98 ? -15.700 35.262 39.189 1.00 77.69 98 ARG A N 1
ATOM 768 C CA . ARG A 1 98 ? -16.951 36.014 39.305 1.00 77.69 98 ARG A CA 1
ATOM 769 C C . ARG A 1 98 ? -17.202 36.421 40.757 1.00 77.69 98 ARG A C 1
ATOM 771 O O . ARG A 1 98 ? -18.336 36.324 41.212 1.00 77.69 98 ARG A O 1
ATOM 778 N N . GLY A 1 99 ? -16.133 36.819 41.458 1.00 73.12 99 GLY A N 1
ATOM 779 C CA . GLY A 1 99 ? -16.165 37.297 42.845 1.00 73.12 99 GLY A CA 1
ATOM 780 C C . GLY A 1 99 ? -17.303 38.298 43.130 1.00 73.12 99 GLY A C 1
ATOM 781 O O . GLY A 1 99 ? -17.877 38.834 42.183 1.00 73.12 99 GLY A O 1
ATOM 782 N N . PRO A 1 100 ? -17.632 38.507 44.420 1.00 62.12 100 PRO A N 1
ATOM 783 C CA . PRO A 1 100 ? -18.924 39.013 44.904 1.00 62.12 100 PRO A CA 1
ATOM 784 C C . PRO A 1 100 ? -19.433 40.291 44.232 1.00 62.12 100 PRO A C 1
ATOM 786 O O . PRO A 1 100 ? -18.608 41.183 43.933 1.00 62.12 100 PRO A O 1
#

InterPro domains:
  IPR036875 Zinc finger, CCHC-type sup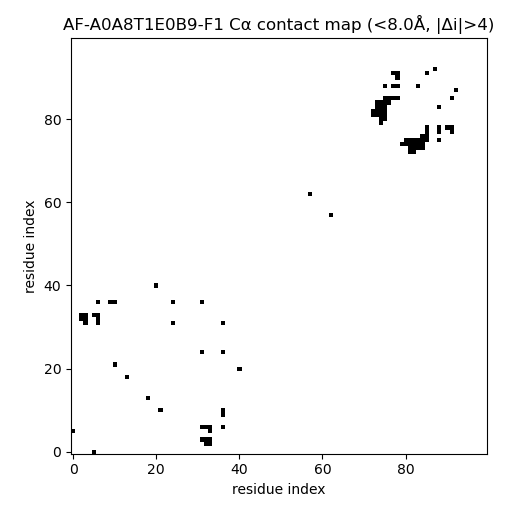erfamily [SSF57756] (68-95)
  IPR061502 Copia/RE1/RE2-like, N-terminal domain [PF14223] (1-53)

pLDDT: mean 82.19, std 17.7, range [45.97, 97.75]

Foldseek 3Di:
DDQQVLLVVVLVVDDPVCVVVSVVLVPDPDDRGNVVSVVSVVVVVVVVVVVCVVVVVPPDDDPVCPVDDDDPQAQAPPPRDGDDYVVPDPVNVVVVVVDD

Organism: NCBI:txid29920

Solvent-accessible surface area (backbone atoms only — not comparable to full-atom values): 6219 Å² total; per-residue (Å²): 133,54,59,46,54,53,30,50,54,53,60,73,70,54,60,78,90,48,46,69,60,47,52,55,59,69,72,43,92,64,87,63,46,37,71,59,51,53,50,54,53,50,52,52,49,51,52,51,48,56,50,46,55,65,51,66,62,64,81,62,82,79,82,86,48,87,90,58,79,84,68,75,75,45,53,12,85,78,79,68,45,67,83,40,49,55,94,69,31,65,67,56,53,53,57,64,74,56,61,134

Sequence (100 aa):
MEDEDVAICLLRSLPKSYENVVLNLEMSSAELRSQDVVKVLTNEHIKRQGEKTATATVKTENAAKAFNTDREPRQCTYCGKLGHTVDKCWTKQKDENRGP

Radius of gyration: 26.39 Å; Cα contacts (8 Å, |Δi|>4): 51; chains: 1; bounding box: 32×53×66 Å

Secondary structure (DSSP, 8-state):
--HHHHHHHHHHTS-GGGHHHHHHHHT--S---HHHHHHHHHHHHHHHHHHHHHHHT-SSS-GGGSS-SS----B-TTT--BSS-GGG-HHHHHHHTT--